Protein AF-A0AA88SMH3-F1 (afdb_monomer_lite)

Radius of gyration: 21.56 Å; chains: 1; bounding box: 36×71×43 Å

Sequence (101 aa):
MDVRAVLEFATLTRGLSLFLQAVLNAAIPDHEADAFVPPRTEEPLYLDSTVEWLFGGLSHWDAEHFLFIAERGYLYEHNFAFFPLFRCPPRPGRDAALAPE

Structure (mmCIF, N/CA/C/O backbone):
data_AF-A0AA88SMH3-F1
#
_entry.id   AF-A0AA88SMH3-F1
#
loop_
_atom_site.group_PDB
_atom_site.id
_atom_site.type_symbol
_atom_site.label_atom_id
_atom_site.label_alt_id
_atom_site.label_comp_id
_atom_site.label_asym_id
_atom_site.label_entity_id
_atom_site.label_seq_id
_atom_site.pdbx_PDB_ins_code
_atom_site.Cartn_x
_atom_site.Cartn_y
_atom_site.Cartn_z
_atom_site.occupancy
_atom_site.B_iso_or_equiv
_atom_site.auth_seq_id
_atom_site.auth_comp_id
_atom_site.auth_asym_id
_atom_site.auth_atom_id
_atom_site.pdbx_PDB_model_num
ATOM 1 N N . MET A 1 1 ? -21.553 -4.810 21.888 1.00 65.25 1 MET A N 1
ATOM 2 C CA . MET A 1 1 ? -20.359 -4.244 21.230 1.00 65.25 1 MET A CA 1
ATOM 3 C C . MET A 1 1 ? -20.812 -3.048 20.424 1.00 65.25 1 MET A C 1
ATOM 5 O O . MET A 1 1 ? -21.751 -3.198 19.651 1.00 65.25 1 MET A O 1
ATOM 9 N N . ASP A 1 2 ? -20.210 -1.882 20.638 1.00 89.62 2 ASP A N 1
ATOM 10 C CA . ASP A 1 2 ? -20.586 -0.672 19.907 1.00 89.62 2 ASP A CA 1
ATOM 11 C C . ASP A 1 2 ? -20.028 -0.711 18.486 1.00 89.62 2 ASP A C 1
ATOM 13 O O . ASP A 1 2 ? -18.841 -0.486 18.258 1.00 89.62 2 ASP A O 1
ATOM 17 N N . VAL A 1 3 ? -20.899 -0.989 17.515 1.00 93.31 3 VAL A N 1
ATOM 18 C CA . VAL A 1 3 ? -20.541 -1.066 16.088 1.00 93.31 3 VAL A CA 1
ATOM 19 C C . VAL A 1 3 ? -19.890 0.234 15.611 1.00 93.31 3 VAL A C 1
ATOM 21 O O . VAL A 1 3 ? -18.955 0.199 14.818 1.00 93.31 3 VAL A O 1
ATOM 24 N N . ARG A 1 4 ? -20.330 1.384 16.137 1.00 93.06 4 ARG A N 1
ATOM 25 C CA . ARG A 1 4 ? -19.760 2.697 15.809 1.00 93.06 4 ARG A CA 1
ATOM 26 C C . ARG A 1 4 ? -18.308 2.832 16.265 1.00 93.06 4 ARG A C 1
ATOM 28 O O . ARG A 1 4 ? -17.486 3.289 15.482 1.00 93.06 4 ARG A O 1
ATOM 35 N N . ALA A 1 5 ? -17.991 2.387 17.480 1.00 94.19 5 ALA A N 1
ATOM 36 C CA . ALA A 1 5 ? -16.620 2.393 17.984 1.00 94.19 5 ALA A CA 1
ATOM 37 C C . ALA A 1 5 ? -15.724 1.445 17.169 1.00 94.19 5 ALA A C 1
ATOM 39 O O . ALA A 1 5 ? -14.584 1.779 16.859 1.00 94.19 5 ALA A O 1
ATOM 40 N N . VAL A 1 6 ? -16.256 0.286 16.759 1.00 94.88 6 VAL A N 1
ATOM 41 C CA . VAL A 1 6 ? -15.542 -0.657 15.882 1.00 94.88 6 VAL A CA 1
ATOM 42 C C . VAL A 1 6 ? -15.282 -0.049 14.503 1.00 94.88 6 VAL A C 1
ATOM 44 O O . VAL A 1 6 ? -14.178 -0.184 13.983 1.00 94.88 6 VAL A O 1
ATOM 47 N N . LEU A 1 7 ? -16.270 0.631 13.916 1.00 95.75 7 LEU A N 1
ATOM 48 C CA . LEU A 1 7 ? -16.129 1.319 12.632 1.00 95.75 7 LEU A CA 1
ATOM 49 C C . LEU A 1 7 ? -15.098 2.441 12.713 1.00 95.75 7 LEU A C 1
ATOM 51 O O . LEU A 1 7 ? -14.219 2.493 11.865 1.00 95.75 7 LEU A O 1
ATOM 55 N N . GLU A 1 8 ? -15.164 3.286 13.740 1.00 96.00 8 GLU A N 1
ATOM 56 C CA . GLU A 1 8 ? -14.221 4.387 13.942 1.00 96.00 8 GLU A CA 1
ATOM 57 C C . GLU A 1 8 ? -12.788 3.869 14.095 1.00 96.00 8 GLU A C 1
ATOM 59 O O . GLU A 1 8 ? -11.886 4.307 13.377 1.00 96.00 8 GLU A O 1
ATOM 64 N N . PHE A 1 9 ? -12.598 2.857 14.946 1.00 96.12 9 PHE A N 1
ATOM 65 C CA . PHE A 1 9 ? -11.313 2.187 15.114 1.00 96.12 9 PHE A CA 1
ATOM 66 C C . PHE A 1 9 ? -10.821 1.569 13.800 1.00 96.12 9 PHE A C 1
ATOM 68 O O . PHE A 1 9 ? -9.660 1.738 13.425 1.00 96.12 9 PHE A O 1
ATOM 75 N N . ALA A 1 10 ? -11.698 0.886 13.061 1.00 95.38 10 ALA A N 1
ATOM 76 C CA . ALA A 1 10 ? -11.362 0.310 11.769 1.00 95.38 10 ALA A CA 1
ATOM 77 C C . ALA A 1 10 ? -10.944 1.393 10.767 1.00 95.38 10 ALA A C 1
ATOM 79 O O . ALA A 1 10 ?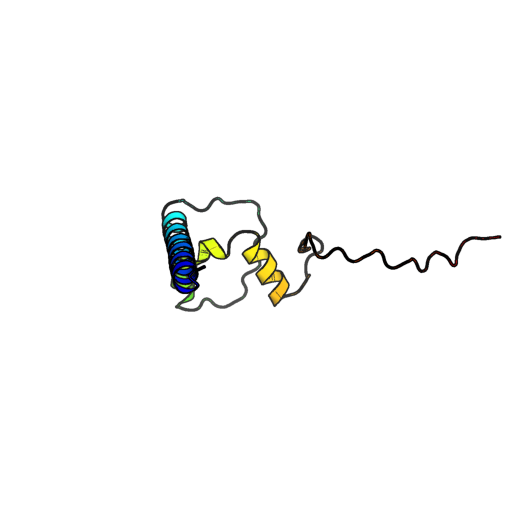 -9.893 1.265 10.146 1.00 95.38 10 ALA A O 1
ATOM 80 N N . THR A 1 11 ? -11.710 2.475 10.635 1.00 96.06 11 THR A N 1
ATOM 81 C CA . THR A 1 11 ? -11.392 3.562 9.703 1.00 96.06 11 THR A CA 1
ATOM 82 C C . THR A 1 11 ? -10.098 4.274 10.073 1.00 96.06 11 THR A C 1
ATOM 84 O O . THR A 1 11 ? -9.280 4.526 9.193 1.00 96.06 11 THR A O 1
ATOM 87 N N . LEU A 1 12 ? -9.862 4.527 11.365 1.00 97.00 12 LEU A N 1
ATOM 88 C CA . LEU A 1 12 ? -8.654 5.190 11.845 1.00 97.00 12 LEU A CA 1
ATOM 89 C C . LEU A 1 12 ? -7.420 4.324 11.604 1.00 97.00 12 LEU A C 1
ATOM 91 O O . LEU A 1 12 ? -6.423 4.810 11.080 1.00 97.00 12 LEU A O 1
ATOM 95 N N . THR A 1 13 ? -7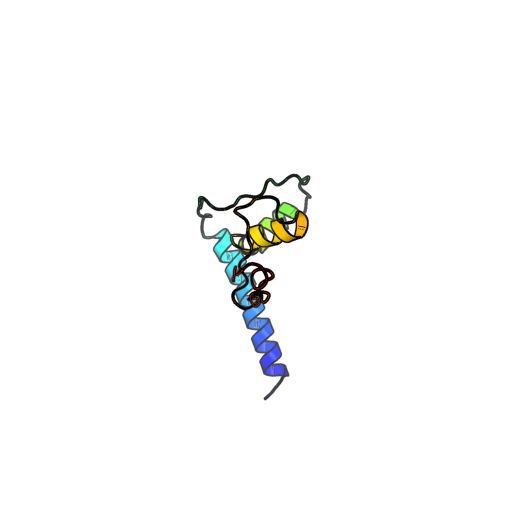.493 3.033 11.928 1.00 96.75 13 THR A N 1
ATOM 96 C CA . THR A 1 13 ? -6.373 2.105 11.714 1.00 96.75 13 THR A CA 1
ATOM 97 C C . THR A 1 13 ? -6.055 1.911 10.234 1.00 96.75 13 THR A C 1
ATOM 99 O O . THR A 1 13 ? -4.880 1.928 9.870 1.00 96.75 13 THR A O 1
ATOM 102 N N . ARG A 1 14 ? -7.067 1.796 9.357 1.00 94.69 14 ARG A N 1
ATOM 103 C CA . ARG A 1 14 ? -6.839 1.728 7.901 1.00 94.69 14 ARG A CA 1
ATOM 104 C C . ARG A 1 14 ? -6.246 3.027 7.361 1.00 94.69 14 ARG A C 1
ATOM 106 O O . ARG A 1 14 ? -5.269 2.972 6.623 1.00 94.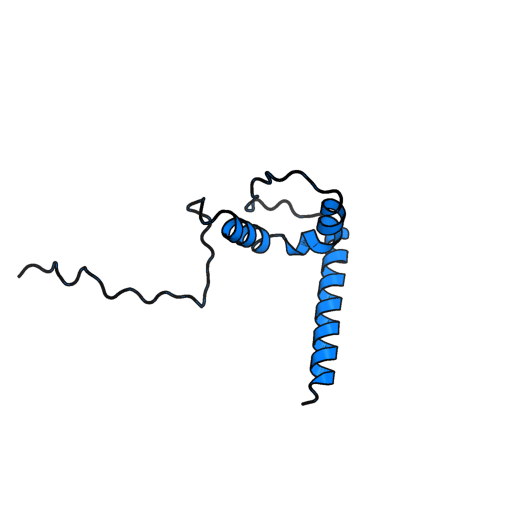69 14 ARG A O 1
ATOM 113 N N . GLY A 1 15 ? -6.797 4.179 7.747 1.00 95.81 15 GLY A N 1
ATOM 114 C CA . GLY A 1 15 ? -6.284 5.481 7.320 1.00 95.81 15 GLY A CA 1
ATOM 115 C C . GLY A 1 15 ? -4.837 5.706 7.760 1.00 95.81 15 GLY A C 1
ATOM 116 O O . GLY A 1 15 ? -4.001 6.106 6.954 1.00 95.81 15 GLY A O 1
ATOM 117 N N . LEU A 1 16 ? -4.518 5.368 9.013 1.00 95.56 16 LEU A N 1
ATOM 118 C CA . LEU A 1 16 ? -3.160 5.449 9.544 1.00 95.56 16 LEU A CA 1
ATOM 119 C C . LEU A 1 16 ? -2.199 4.516 8.798 1.00 95.56 16 LEU A C 1
ATOM 121 O O . LEU A 1 16 ? -1.081 4.922 8.502 1.00 95.56 16 LEU A O 1
ATOM 125 N N . SER A 1 17 ? -2.630 3.296 8.465 1.00 92.50 17 SER A N 1
ATOM 126 C CA . SER A 1 17 ? -1.815 2.345 7.701 1.00 92.50 17 SER A CA 1
ATOM 127 C C . SER A 1 17 ? -1.474 2.868 6.305 1.00 92.50 17 SER A C 1
ATOM 129 O O . SER A 1 17 ? -0.325 2.753 5.893 1.00 92.50 17 SER A O 1
ATOM 131 N N . LEU A 1 18 ? -2.444 3.452 5.592 1.00 91.38 18 LEU A N 1
ATOM 132 C CA . LEU A 1 18 ? -2.219 4.051 4.270 1.00 91.38 18 LEU A CA 1
ATOM 133 C C . LEU A 1 18 ? -1.278 5.255 4.358 1.00 91.38 18 LEU A C 1
ATOM 135 O O . LEU A 1 18 ? -0.363 5.398 3.554 1.00 91.38 18 LEU A O 1
ATOM 139 N N . PHE A 1 19 ? -1.459 6.096 5.378 1.00 91.31 19 PHE A N 1
ATOM 140 C CA . PHE A 1 19 ? -0.579 7.237 5.608 1.00 91.31 19 PHE A CA 1
ATOM 141 C C . PHE A 1 19 ? 0.863 6.801 5.900 1.00 91.31 19 PHE A C 1
ATOM 143 O O . PHE A 1 19 ? 1.795 7.308 5.278 1.00 91.31 19 PHE A O 1
ATOM 150 N N . LEU A 1 20 ? 1.056 5.841 6.813 1.00 91.38 20 LEU A N 1
ATOM 151 C CA . LEU A 1 20 ? 2.381 5.295 7.110 1.00 91.38 20 LEU A CA 1
ATOM 152 C C . LEU A 1 20 ? 3.009 4.665 5.868 1.00 91.38 20 LEU A C 1
ATOM 154 O O . LEU A 1 20 ? 4.188 4.889 5.627 1.00 91.38 20 LEU A O 1
ATOM 158 N N . GLN A 1 21 ? 2.239 3.916 5.078 1.00 90.44 21 GLN A N 1
ATOM 159 C CA . GLN A 1 21 ? 2.731 3.320 3.839 1.00 90.44 21 GLN A CA 1
ATOM 160 C C . GLN A 1 21 ? 3.239 4.391 2.866 1.00 90.44 21 GLN A C 1
ATOM 162 O O . GLN A 1 21 ? 4.366 4.265 2.400 1.00 90.44 21 GLN A O 1
ATOM 167 N N . ALA A 1 22 ? 2.483 5.462 2.611 1.00 87.38 22 ALA A N 1
ATOM 168 C CA . ALA A 1 22 ? 2.929 6.545 1.731 1.00 87.38 22 ALA A CA 1
ATOM 169 C C . ALA A 1 22 ? 4.197 7.249 2.255 1.00 87.38 22 ALA A C 1
ATOM 171 O O . ALA A 1 22 ? 5.137 7.493 1.499 1.00 87.38 22 ALA A O 1
ATOM 172 N N . VAL A 1 23 ? 4.259 7.536 3.562 1.00 88.81 23 VAL A N 1
ATOM 173 C CA . VAL A 1 23 ? 5.426 8.189 4.182 1.00 88.81 23 VAL A CA 1
ATOM 174 C C . VAL A 1 23 ? 6.665 7.299 4.126 1.00 88.81 23 VAL A C 1
ATOM 176 O O . VAL A 1 23 ? 7.743 7.777 3.785 1.00 88.81 23 VAL A O 1
ATOM 179 N N . LEU A 1 24 ? 6.532 6.013 4.455 1.00 87.69 24 LEU A N 1
ATOM 180 C CA . LEU A 1 24 ? 7.650 5.072 4.448 1.00 87.69 24 LEU A CA 1
ATOM 181 C C . LEU A 1 24 ? 8.138 4.785 3.027 1.00 87.69 24 LEU A C 1
ATOM 183 O O . LEU A 1 24 ? 9.345 4.722 2.830 1.00 87.69 24 LEU A O 1
ATOM 187 N N . ASN A 1 25 ? 7.229 4.706 2.052 1.00 85.25 25 ASN A N 1
ATOM 188 C CA . ASN A 1 25 ? 7.573 4.564 0.636 1.00 85.25 25 ASN A CA 1
ATOM 189 C C . ASN A 1 25 ? 8.357 5.779 0.104 1.00 85.25 25 ASN A C 1
ATOM 191 O O . ASN A 1 25 ? 9.230 5.643 -0.740 1.00 85.25 25 ASN A O 1
ATOM 195 N N . ALA A 1 26 ? 8.075 6.981 0.619 1.00 81.69 26 ALA A N 1
ATOM 196 C CA . ALA A 1 26 ? 8.832 8.182 0.269 1.00 81.69 26 ALA A CA 1
ATOM 197 C C . ALA A 1 26 ? 10.167 8.307 1.031 1.00 81.69 26 ALA A C 1
ATOM 199 O O . ALA A 1 26 ? 11.108 8.920 0.531 1.00 81.69 26 ALA A O 1
ATOM 200 N N . ALA A 1 27 ? 10.242 7.784 2.259 1.00 84.38 27 ALA A N 1
ATOM 201 C CA . ALA A 1 27 ? 11.408 7.928 3.129 1.00 84.38 27 ALA A CA 1
ATOM 202 C C . ALA A 1 27 ? 12.475 6.844 2.916 1.00 84.38 27 ALA A C 1
ATOM 204 O O . ALA A 1 27 ? 13.659 7.104 3.136 1.00 84.38 27 ALA A O 1
ATOM 205 N N . ILE A 1 28 ? 12.066 5.632 2.537 1.00 80.31 28 ILE A N 1
ATOM 206 C CA . ILE A 1 28 ? 12.949 4.481 2.362 1.00 80.31 28 ILE A CA 1
ATOM 207 C C . ILE A 1 28 ? 13.142 4.265 0.858 1.00 80.31 28 ILE A C 1
ATOM 209 O O . ILE A 1 28 ? 12.154 4.029 0.168 1.00 80.31 28 ILE A O 1
ATOM 213 N N . PRO A 1 29 ? 14.383 4.344 0.340 1.00 72.62 29 PRO A N 1
ATOM 214 C CA . PRO A 1 29 ? 14.667 4.012 -1.049 1.00 72.62 29 PRO A CA 1
ATOM 215 C C . PRO A 1 29 ? 14.212 2.590 -1.345 1.00 72.62 29 PRO A C 1
ATOM 217 O O . PRO A 1 29 ? 14.501 1.681 -0.560 1.00 72.62 29 PRO A O 1
ATOM 220 N N . ASP A 1 30 ? 13.526 2.416 -2.468 1.00 69.31 30 ASP A N 1
ATOM 221 C CA . ASP A 1 30 ? 13.009 1.109 -2.830 1.00 69.31 30 ASP A CA 1
ATOM 222 C C . ASP A 1 30 ? 14.156 0.122 -3.025 1.00 69.31 30 ASP A C 1
ATOM 224 O O . ASP A 1 30 ? 15.189 0.431 -3.631 1.00 69.31 30 ASP A O 1
ATOM 228 N N . HIS A 1 31 ? 14.002 -1.059 -2.441 1.00 72.88 31 HIS A N 1
ATOM 229 C CA . HIS A 1 31 ? 15.011 -2.092 -2.570 1.00 72.88 31 HIS A CA 1
ATOM 230 C C . HIS A 1 31 ? 14.818 -2.781 -3.917 1.00 72.88 31 HIS A C 1
ATOM 232 O O . HIS A 1 31 ? 13.769 -3.377 -4.153 1.00 72.88 31 HIS A O 1
ATOM 238 N N . GLU A 1 32 ? 15.836 -2.743 -4.778 1.00 65.19 32 GLU A N 1
ATOM 239 C CA . GLU A 1 32 ? 15.858 -3.538 -6.008 1.00 65.19 32 GLU A CA 1
ATOM 240 C C . GLU A 1 32 ? 15.948 -5.028 -5.655 1.00 65.19 32 GLU A C 1
ATOM 242 O O . GLU A 1 32 ? 17.027 -5.616 -5.553 1.00 65.19 32 GLU A O 1
ATOM 247 N N . ALA A 1 33 ? 14.790 -5.635 -5.413 1.00 67.75 33 ALA A N 1
ATOM 248 C CA . ALA A 1 33 ? 14.658 -7.074 -5.330 1.00 67.75 33 ALA A CA 1
ATOM 249 C C . ALA A 1 33 ? 14.711 -7.657 -6.750 1.00 67.75 33 ALA A C 1
ATOM 251 O O . ALA A 1 33 ? 14.113 -7.107 -7.673 1.00 67.75 33 ALA A O 1
ATOM 252 N N . ASP A 1 34 ? 15.369 -8.807 -6.913 1.00 63.97 34 ASP A N 1
ATOM 253 C CA . ASP A 1 34 ? 15.290 -9.643 -8.124 1.00 63.97 34 ASP A CA 1
ATOM 254 C C . ASP A 1 34 ? 13.917 -10.346 -8.178 1.00 63.97 34 ASP A C 1
ATOM 256 O O . ASP A 1 34 ? 13.789 -11.567 -8.083 1.00 63.97 34 ASP A O 1
ATOM 260 N N . ALA A 1 35 ? 12.861 -9.533 -8.161 1.00 69.25 35 ALA A N 1
ATOM 261 C CA . ALA A 1 35 ? 11.468 -9.935 -8.085 1.00 69.25 35 ALA A CA 1
ATOM 262 C C . ALA A 1 35 ? 10.797 -9.831 -9.460 1.00 69.25 35 ALA A C 1
ATOM 264 O O . ALA A 1 35 ? 11.343 -9.283 -10.417 1.00 69.25 35 ALA A O 1
ATOM 265 N N . PHE A 1 36 ? 9.593 -10.393 -9.568 1.00 67.50 36 PHE A N 1
ATOM 266 C CA . PHE A 1 36 ? 8.797 -10.329 -10.788 1.00 67.50 36 PHE A CA 1
ATOM 267 C C . PHE A 1 36 ? 8.514 -8.870 -11.172 1.00 67.50 36 PHE A C 1
ATOM 269 O O . PHE A 1 36 ? 7.877 -8.163 -10.403 1.00 67.50 36 PHE A O 1
ATOM 276 N N . VAL A 1 37 ? 8.942 -8.459 -12.370 1.00 68.50 37 VAL A N 1
ATOM 277 C CA . VAL A 1 37 ? 8.624 -7.151 -12.961 1.00 68.50 37 VAL A CA 1
ATOM 278 C C . VAL A 1 37 ? 7.776 -7.385 -14.216 1.00 68.50 37 VAL A C 1
ATOM 280 O O . VAL A 1 37 ? 8.266 -7.979 -15.186 1.00 68.50 37 VAL A O 1
ATOM 283 N N . PRO A 1 38 ? 6.502 -6.960 -14.246 1.00 68.62 38 PRO A N 1
ATOM 284 C CA . PRO A 1 38 ? 5.658 -7.126 -15.411 1.00 68.62 38 PRO A CA 1
ATOM 285 C C . PRO A 1 38 ? 6.084 -6.158 -16.524 1.00 68.62 38 PRO A C 1
ATOM 287 O O . PRO A 1 38 ? 6.454 -5.010 -16.264 1.00 68.62 38 PRO A O 1
ATOM 290 N N . PRO A 1 39 ? 5.970 -6.564 -17.799 1.00 68.44 39 PRO A N 1
ATOM 291 C CA . PRO A 1 39 ? 6.160 -5.650 -18.916 1.00 68.44 39 PRO A CA 1
ATOM 292 C C . PRO A 1 39 ? 5.022 -4.614 -18.948 1.00 68.44 39 PRO A C 1
ATOM 294 O O . PRO A 1 39 ? 3.934 -4.897 -19.461 1.00 68.44 39 PRO A O 1
ATOM 297 N N . ARG A 1 40 ? 5.266 -3.410 -18.412 1.00 66.75 40 ARG A N 1
ATOM 298 C CA . ARG A 1 40 ? 4.344 -2.263 -18.485 1.00 66.75 40 ARG A CA 1
ATOM 299 C C . ARG A 1 40 ? 4.263 -1.799 -19.945 1.00 66.75 40 ARG A C 1
ATOM 301 O O . ARG A 1 40 ? 5.246 -1.336 -20.512 1.00 66.75 40 ARG A O 1
ATOM 308 N N . THR A 1 41 ? 3.121 -2.036 -20.589 1.00 60.25 41 THR A N 1
ATOM 309 C CA . THR A 1 41 ? 2.888 -1.738 -22.022 1.00 60.25 41 THR A CA 1
ATOM 310 C C . THR A 1 41 ? 1.904 -0.581 -22.211 1.00 60.25 41 THR A C 1
ATOM 312 O O . THR A 1 41 ? 1.581 -0.232 -23.341 1.00 60.25 41 THR A O 1
ATOM 315 N N . GLU A 1 42 ? 1.402 -0.010 -21.116 1.00 67.19 42 GLU A N 1
ATOM 316 C CA . GLU A 1 42 ? 0.401 1.053 -21.161 1.00 67.19 42 GLU A CA 1
ATOM 317 C C . GLU A 1 42 ? 1.069 2.429 -21.245 1.00 67.19 42 GLU A C 1
ATOM 319 O O . GLU A 1 42 ? 2.123 2.665 -20.652 1.00 67.19 42 GLU A O 1
ATOM 324 N N . GLU A 1 43 ? 0.456 3.322 -22.020 1.00 72.69 43 GLU A N 1
ATOM 325 C CA . GLU A 1 43 ? 0.890 4.712 -22.154 1.00 72.69 43 GLU A CA 1
ATOM 326 C C . GLU A 1 43 ? 0.679 5.440 -20.814 1.00 72.69 43 GLU A C 1
ATOM 328 O O . GLU A 1 43 ? -0.437 5.410 -20.289 1.00 72.69 43 GLU A O 1
ATOM 333 N N . PR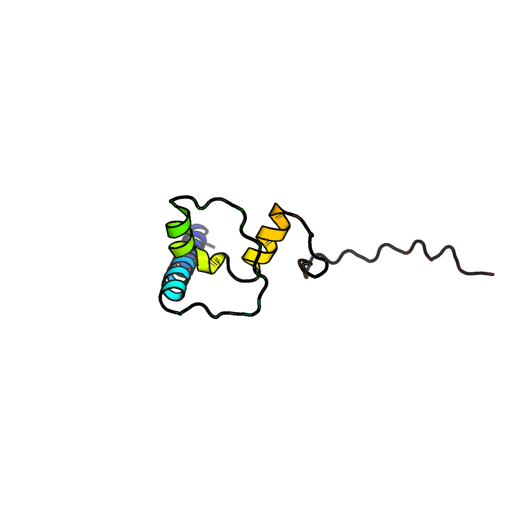O A 1 44 ? 1.703 6.107 -20.255 1.00 73.38 44 PRO A N 1
ATOM 334 C CA . PRO A 1 44 ? 1.600 6.733 -18.943 1.00 73.38 44 PRO A CA 1
ATOM 335 C C . PRO A 1 44 ? 0.597 7.892 -18.957 1.00 73.38 44 PRO A C 1
ATOM 337 O O . PRO A 1 44 ? 0.711 8.837 -19.746 1.00 73.38 44 PRO A O 1
ATOM 340 N N . LEU A 1 45 ? -0.373 7.853 -18.045 1.00 80.38 45 LEU A N 1
ATOM 341 C CA . LEU A 1 45 ? -1.317 8.940 -17.812 1.00 80.38 45 LEU A CA 1
ATOM 342 C C . LEU A 1 45 ? -0.726 9.999 -16.868 1.00 80.38 45 LEU A C 1
ATOM 344 O O . LEU A 1 45 ? 0.091 9.721 -15.996 1.00 80.38 45 LEU A O 1
ATOM 348 N N . TYR A 1 46 ? -1.206 11.241 -16.972 1.00 75.69 46 TYR A N 1
ATOM 349 C CA . TYR A 1 46 ? -0.738 12.355 -16.129 1.00 75.69 46 TYR A CA 1
ATOM 350 C C . TYR A 1 46 ? -0.936 12.138 -14.621 1.00 75.69 46 TYR A C 1
ATOM 352 O O . TYR A 1 46 ? -0.195 12.701 -13.816 1.00 75.69 46 TYR A O 1
ATOM 360 N N . LEU A 1 47 ? -1.944 11.356 -14.226 1.00 82.31 47 LEU A N 1
ATOM 361 C CA . LEU A 1 47 ? -2.203 11.050 -12.819 1.00 82.31 47 LEU A CA 1
ATOM 362 C C . LEU A 1 47 ? -1.408 9.845 -12.320 1.00 82.31 47 LEU A C 1
ATOM 364 O O . LEU A 1 47 ? -1.298 9.689 -11.104 1.00 82.31 47 LEU A O 1
ATOM 368 N N . ASP A 1 48 ? -0.800 9.060 -13.210 1.00 81.56 48 ASP A N 1
ATOM 369 C CA . ASP A 1 48 ? -0.077 7.846 -12.833 1.00 81.56 48 ASP A CA 1
ATOM 370 C C . ASP A 1 48 ? 1.081 8.177 -11.903 1.00 81.56 48 ASP A C 1
ATOM 372 O O . ASP A 1 48 ? 1.252 7.512 -10.894 1.00 81.56 48 ASP A O 1
ATOM 376 N N . SER A 1 49 ? 1.809 9.274 -12.136 1.00 78.38 49 SER A N 1
ATOM 377 C CA . SER A 1 49 ? 2.890 9.691 -11.231 1.00 78.38 49 SER A CA 1
ATOM 378 C C . SER A 1 49 ? 2.393 10.059 -9.830 1.00 78.38 49 SER A C 1
ATOM 380 O O . SER A 1 49 ? 3.091 9.829 -8.848 1.00 78.38 49 SER A O 1
ATOM 382 N N . THR A 1 50 ? 1.188 10.629 -9.718 1.00 83.81 50 THR A N 1
ATOM 383 C CA . THR A 1 50 ? 0.605 10.964 -8.406 1.00 83.81 50 THR A CA 1
ATOM 384 C C . THR A 1 50 ? 0.112 9.707 -7.694 1.00 83.81 50 THR A C 1
ATOM 386 O O . THR A 1 50 ? 0.303 9.565 -6.487 1.00 83.81 50 THR A O 1
ATOM 389 N N . VAL A 1 51 ? -0.504 8.787 -8.442 1.00 83.88 51 VAL A N 1
ATOM 390 C CA . VAL A 1 51 ? -0.977 7.497 -7.931 1.00 83.88 51 VAL A CA 1
ATOM 391 C C . VAL A 1 51 ? 0.200 6.623 -7.511 1.00 83.88 51 VAL A C 1
ATOM 393 O O . VAL A 1 51 ? 0.168 6.081 -6.413 1.00 83.88 51 VAL A O 1
ATOM 396 N N . GLU A 1 52 ? 1.259 6.555 -8.310 1.00 81.69 52 GLU A N 1
ATOM 397 C CA . GLU A 1 52 ? 2.481 5.813 -7.995 1.00 81.69 52 GLU A CA 1
ATOM 398 C C . GLU A 1 52 ? 3.165 6.387 -6.751 1.00 81.69 52 GLU A C 1
ATOM 400 O O . GLU A 1 52 ? 3.581 5.650 -5.862 1.00 81.69 52 GLU A O 1
ATOM 405 N N . TRP A 1 53 ? 3.215 7.713 -6.616 1.00 78.56 53 TRP A N 1
ATOM 406 C CA . TRP A 1 53 ? 3.790 8.331 -5.424 1.00 78.56 53 TRP A CA 1
ATOM 407 C C . TRP A 1 53 ? 2.995 8.005 -4.149 1.00 78.56 53 TRP A C 1
ATOM 409 O O . TRP A 1 53 ? 3.580 7.703 -3.109 1.00 78.56 53 TRP A O 1
ATOM 419 N N . LEU A 1 54 ? 1.661 8.037 -4.220 1.00 80.81 54 LEU A N 1
ATOM 420 C CA . LEU A 1 54 ? 0.805 7.841 -3.049 1.00 80.81 54 LEU A CA 1
ATOM 421 C C . LEU A 1 54 ? 0.585 6.356 -2.710 1.00 80.81 54 LEU A C 1
ATOM 423 O O . LEU A 1 54 ? 0.580 5.973 -1.541 1.00 80.81 54 LEU A O 1
ATOM 427 N N . PHE A 1 55 ? 0.415 5.516 -3.728 1.00 83.50 55 PHE A N 1
ATOM 428 C CA . PHE A 1 55 ? -0.021 4.124 -3.613 1.00 83.50 55 PHE A CA 1
ATOM 429 C C . PHE A 1 55 ? 0.956 3.114 -4.217 1.00 83.50 55 PHE A C 1
ATOM 431 O O . PHE A 1 55 ? 0.714 1.920 -4.075 1.00 83.50 55 PHE A O 1
ATOM 438 N N . GLY A 1 56 ? 2.065 3.541 -4.827 1.00 80.00 56 GLY A N 1
ATOM 439 C CA . GLY A 1 56 ? 3.041 2.635 -5.444 1.00 80.00 56 GLY A CA 1
ATOM 440 C C . GLY A 1 56 ? 3.538 1.569 -4.470 1.00 80.00 56 GLY A C 1
ATOM 441 O O . GLY A 1 56 ? 3.595 0.395 -4.814 1.00 80.00 56 GLY A O 1
ATOM 442 N N . GLY A 1 57 ? 3.758 1.918 -3.198 1.00 80.31 57 GLY A N 1
ATOM 443 C CA . GLY A 1 57 ? 4.126 0.949 -2.157 1.00 80.31 57 GLY A CA 1
ATOM 444 C C . GLY A 1 57 ? 3.093 -0.167 -1.911 1.00 80.31 57 GLY A C 1
ATOM 445 O O . GLY A 1 57 ? 3.467 -1.229 -1.425 1.00 80.31 57 GLY A O 1
ATOM 446 N N . LEU A 1 58 ? 1.812 0.032 -2.252 1.00 83.56 58 LEU A N 1
ATOM 447 C CA . LEU A 1 58 ? 0.780 -1.019 -2.196 1.00 83.56 58 LEU A CA 1
ATOM 448 C C . LEU A 1 58 ? 0.816 -1.948 -3.408 1.00 83.56 58 LEU A C 1
ATOM 450 O O . LEU A 1 58 ? 0.342 -3.077 -3.312 1.00 83.56 58 LEU A O 1
ATOM 454 N N . SER A 1 59 ? 1.332 -1.461 -4.535 1.00 79.31 59 SER A N 1
ATOM 455 C CA . SER A 1 59 ? 1.442 -2.226 -5.773 1.00 79.31 59 SER A CA 1
ATOM 456 C C . SER A 1 59 ? 2.641 -3.168 -5.765 1.00 79.31 59 SER A C 1
ATOM 458 O O . SER A 1 59 ? 2.671 -4.076 -6.577 1.00 79.31 59 SER A O 1
ATOM 460 N N . HIS A 1 60 ? 3.602 -3.008 -4.855 1.00 77.25 60 HIS A N 1
ATOM 461 C CA . HIS A 1 60 ? 4.792 -3.856 -4.810 1.00 77.25 60 HIS A CA 1
ATOM 462 C C . HIS A 1 60 ? 4.492 -5.308 -4.398 1.00 77.25 60 HIS A C 1
ATOM 464 O O . HIS A 1 60 ? 3.507 -5.604 -3.715 1.00 77.25 60 HIS A O 1
ATOM 470 N N . TRP A 1 61 ? 5.416 -6.208 -4.752 1.00 77.62 61 TRP A N 1
ATOM 471 C CA . TRP A 1 61 ? 5.421 -7.620 -4.352 1.00 77.62 61 TRP A CA 1
ATOM 472 C C . TRP A 1 61 ? 4.247 -8.421 -4.941 1.00 77.62 61 TRP A C 1
ATOM 474 O O . TRP A 1 61 ? 4.023 -8.420 -6.151 1.00 77.62 61 TRP A O 1
ATOM 484 N N . ASP A 1 62 ? 3.502 -9.135 -4.093 1.00 78.94 62 ASP A N 1
ATOM 485 C CA . ASP A 1 62 ? 2.408 -10.012 -4.510 1.00 78.94 62 ASP A CA 1
ATOM 486 C C . ASP A 1 62 ? 1.267 -9.253 -5.205 1.00 78.94 62 ASP A C 1
ATOM 488 O O . ASP A 1 62 ? 0.539 -9.839 -6.006 1.00 78.94 62 ASP A O 1
ATOM 492 N N . ALA A 1 63 ? 1.103 -7.953 -4.934 1.00 82.44 63 ALA A N 1
ATOM 493 C CA . ALA A 1 63 ? 0.069 -7.145 -5.571 1.00 82.44 63 ALA A CA 1
ATOM 494 C C . ALA A 1 63 ? 0.322 -6.984 -7.079 1.00 82.44 63 ALA A C 1
ATOM 496 O O . ALA A 1 63 ? -0.589 -7.239 -7.867 1.00 82.44 63 ALA A O 1
ATOM 497 N N . GLU A 1 64 ? 1.549 -6.645 -7.487 1.00 82.56 64 GLU A N 1
ATOM 498 C CA . GLU A 1 64 ? 1.936 -6.535 -8.901 1.00 82.56 64 GLU A CA 1
ATOM 499 C C . GLU A 1 64 ? 1.756 -7.876 -9.626 1.00 82.56 64 GLU A C 1
ATOM 501 O O . GLU A 1 64 ? 1.200 -7.946 -10.725 1.00 82.56 64 GLU A O 1
ATOM 506 N N . HIS A 1 65 ? 2.154 -8.963 -8.966 1.00 79.88 65 HIS A N 1
ATOM 507 C CA . HIS A 1 65 ? 1.997 -10.320 -9.472 1.00 79.88 65 HIS A CA 1
ATOM 508 C C . HIS A 1 65 ? 0.521 -10.715 -9.671 1.00 79.88 65 HIS A C 1
ATOM 510 O O . HIS A 1 65 ? 0.146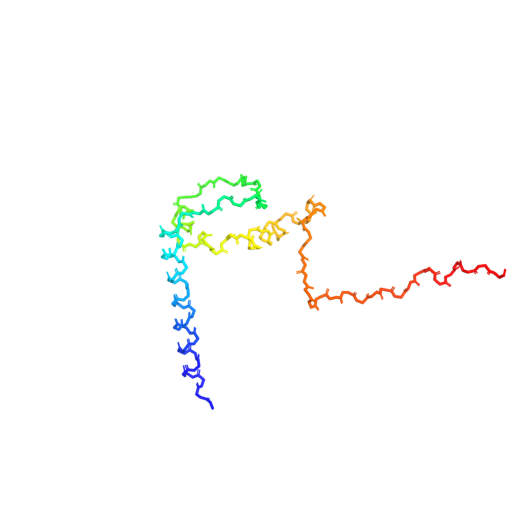 -11.211 -10.738 1.00 79.88 65 HIS A O 1
ATOM 516 N N . PHE A 1 66 ? -0.346 -10.476 -8.681 1.00 83.38 66 PHE A N 1
ATOM 517 C CA . PHE A 1 66 ? -1.771 -10.797 -8.793 1.00 83.38 66 PHE A CA 1
ATOM 518 C C . PHE A 1 66 ? -2.507 -9.903 -9.785 1.00 83.38 66 PHE A C 1
ATOM 520 O O . PHE A 1 66 ? -3.381 -10.400 -10.496 1.00 83.38 66 PHE A O 1
ATOM 527 N N . LEU A 1 67 ? -2.155 -8.618 -9.863 1.00 82.69 67 LEU A N 1
ATOM 528 C CA . LEU A 1 67 ? -2.723 -7.702 -10.847 1.00 82.69 67 LEU A CA 1
ATOM 529 C C . LEU A 1 67 ? -2.384 -8.162 -12.269 1.00 82.69 67 LEU A C 1
ATOM 531 O O . LEU A 1 67 ? -3.279 -8.291 -13.102 1.00 82.69 67 LEU A O 1
ATOM 535 N N . PHE A 1 68 ? -1.126 -8.537 -12.516 1.00 83.00 68 PHE A N 1
ATOM 536 C CA . PHE A 1 68 ? -0.701 -9.085 -13.803 1.00 83.00 68 PHE A CA 1
ATOM 537 C C . PHE A 1 68 ? -1.473 -10.358 -14.188 1.00 83.00 68 PHE A C 1
ATOM 539 O O . PHE A 1 68 ? -1.921 -10.494 -15.329 1.00 83.00 68 PHE A O 1
ATOM 546 N N . ILE A 1 69 ? -1.668 -11.283 -13.240 1.00 83.38 69 ILE A N 1
ATOM 547 C CA . ILE A 1 69 ? -2.476 -12.494 -13.462 1.00 83.38 69 ILE A CA 1
ATOM 548 C C . ILE A 1 69 ? -3.938 -12.137 -13.746 1.00 83.38 69 ILE A C 1
ATOM 550 O O . ILE A 1 69 ? -4.559 -12.767 -14.600 1.00 83.38 69 ILE A O 1
ATOM 554 N N . ALA A 1 70 ? -4.503 -11.151 -13.049 1.00 83.56 70 ALA A N 1
ATOM 555 C CA . ALA A 1 70 ? -5.886 -10.733 -13.253 1.00 83.56 70 ALA A CA 1
ATOM 556 C C . ALA A 1 70 ? -6.106 -10.105 -14.640 1.00 83.56 70 ALA A C 1
ATOM 558 O O . ALA A 1 70 ? -7.134 -10.357 -15.266 1.00 83.56 70 ALA A O 1
ATOM 559 N N . GLU A 1 71 ? -5.140 -9.329 -15.132 1.00 82.88 71 GLU A N 1
ATOM 560 C CA . GLU A 1 71 ? -5.219 -8.655 -16.431 1.00 82.88 71 GLU A CA 1
ATOM 561 C C . GLU A 1 71 ? -4.926 -9.582 -17.612 1.00 82.88 71 GLU A C 1
ATOM 563 O O . GLU A 1 71 ? -5.620 -9.540 -18.629 1.00 82.88 71 GLU A O 1
ATOM 568 N N . ARG A 1 72 ? -3.880 -10.410 -17.506 1.00 80.19 72 ARG A N 1
ATOM 569 C CA . ARG A 1 72 ? -3.342 -11.173 -18.646 1.00 80.19 72 ARG A CA 1
ATOM 570 C C . ARG A 1 72 ? -3.504 -12.684 -18.520 1.00 80.19 72 ARG A C 1
ATOM 572 O O . ARG A 1 72 ? -3.225 -13.414 -19.472 1.00 80.19 72 ARG A O 1
ATOM 579 N N . GLY A 1 73 ? -3.965 -13.163 -17.370 1.00 78.06 73 GLY A N 1
ATOM 580 C CA . GLY A 1 73 ? -4.003 -14.582 -17.043 1.00 78.06 73 GLY A CA 1
ATOM 581 C C . GLY A 1 73 ? -2.617 -15.166 -16.759 1.00 78.06 73 GLY A C 1
ATOM 582 O O . GLY A 1 73 ? -1.606 -14.471 -16.652 1.00 78.06 73 GLY A O 1
ATOM 583 N N . TYR A 1 74 ? -2.567 -16.491 -16.647 1.00 79.38 74 TYR A N 1
ATOM 584 C CA . TYR A 1 74 ? -1.335 -17.244 -16.413 1.00 79.38 74 TYR A CA 1
ATOM 585 C C . TYR A 1 74 ? -0.518 -17.382 -17.702 1.00 79.38 74 TYR A C 1
ATOM 587 O O . TYR A 1 74 ? -0.566 -18.410 -18.374 1.00 79.38 74 TYR A O 1
ATOM 595 N N . LEU A 1 75 ? 0.216 -16.326 -18.063 1.00 72.38 75 LEU A N 1
ATOM 596 C CA . LEU A 1 75 ? 1.079 -16.326 -19.251 1.00 72.38 75 LEU A CA 1
ATOM 597 C C . LEU A 1 75 ? 2.415 -17.046 -19.032 1.00 72.38 75 LEU A C 1
ATOM 599 O O . LEU A 1 75 ? 2.963 -17.616 -19.971 1.00 72.38 75 LEU A O 1
ATOM 603 N N . TYR A 1 76 ? 2.939 -17.018 -17.805 1.00 69.25 76 TYR A N 1
ATOM 604 C CA . TYR A 1 76 ? 4.218 -17.635 -17.461 1.00 69.25 76 TYR A CA 1
ATOM 605 C C . TYR A 1 76 ? 4.009 -18.823 -16.532 1.00 69.25 76 TYR A C 1
ATOM 607 O O . TYR A 1 76 ? 3.330 -18.715 -15.514 1.00 69.25 76 TYR A O 1
ATOM 615 N N . GLU A 1 77 ? 4.670 -19.933 -16.850 1.00 65.50 77 GLU A N 1
ATOM 616 C CA . GLU A 1 77 ? 4.573 -21.198 -16.112 1.00 65.50 77 GLU A CA 1
ATOM 617 C C . GLU A 1 77 ? 5.025 -21.080 -14.646 1.00 65.50 77 GLU A C 1
ATOM 619 O O . GLU A 1 77 ? 4.660 -21.893 -13.810 1.00 65.50 77 GLU A O 1
ATOM 624 N N . HIS A 1 78 ? 5.805 -20.051 -14.313 1.00 65.62 78 HIS A N 1
ATOM 625 C CA . HIS A 1 78 ? 6.328 -19.826 -12.963 1.00 65.62 78 HIS A CA 1
ATOM 626 C C . HIS A 1 78 ? 5.466 -18.838 -12.155 1.00 65.62 78 HIS A C 1
ATOM 628 O O . HIS A 1 78 ? 5.730 -18.626 -10.977 1.00 65.62 78 HIS A O 1
ATOM 634 N N . ASN A 1 79 ? 4.417 -18.255 -12.752 1.00 67.69 79 ASN A N 1
ATOM 635 C CA . ASN A 1 79 ? 3.558 -17.259 -12.109 1.00 67.69 79 ASN A CA 1
ATOM 636 C C . ASN A 1 79 ? 2.260 -17.870 -11.553 1.00 67.69 79 ASN A C 1
ATOM 638 O O . ASN A 1 79 ? 1.167 -17.395 -11.845 1.00 67.69 79 ASN A O 1
ATOM 642 N N . PHE A 1 80 ? 2.345 -18.944 -10.770 1.00 69.12 80 PHE A N 1
ATOM 643 C CA . PHE A 1 80 ? 1.157 -19.515 -10.132 1.00 69.12 80 PHE A CA 1
ATOM 644 C C . PHE A 1 80 ? 0.824 -18.792 -8.824 1.00 69.12 80 PHE A C 1
ATOM 646 O O . PHE A 1 80 ? 1.566 -18.882 -7.849 1.00 69.12 80 PHE A O 1
ATOM 653 N N . ALA A 1 81 ? -0.351 -18.157 -8.775 1.00 74.19 81 ALA A N 1
ATOM 654 C CA . ALA A 1 81 ? -0.893 -17.612 -7.538 1.00 74.19 81 ALA A CA 1
ATOM 655 C C . ALA A 1 81 ? -1.216 -18.757 -6.568 1.00 74.19 81 ALA A C 1
ATOM 657 O O . ALA A 1 81 ? -2.098 -19.586 -6.821 1.00 74.19 81 ALA A O 1
ATOM 658 N N . PHE A 1 82 ? -0.496 -18.811 -5.451 1.00 71.88 82 PHE A N 1
ATOM 659 C CA . PHE A 1 82 ? -0.758 -19.781 -4.398 1.00 71.88 82 PHE A CA 1
ATOM 660 C C . PHE A 1 82 ? -1.883 -19.283 -3.487 1.00 71.88 82 PHE A C 1
ATOM 662 O O . PHE A 1 82 ? -1.749 -18.265 -2.813 1.00 71.88 82 PHE A O 1
ATOM 669 N N . PHE A 1 83 ? -2.982 -20.038 -3.414 1.00 73.62 83 PHE A N 1
ATOM 670 C CA . PHE A 1 83 ? -4.092 -19.774 -2.496 1.00 73.62 83 PHE A CA 1
ATOM 671 C C . PHE A 1 83 ? -4.134 -20.862 -1.410 1.00 73.62 83 PHE A C 1
ATOM 673 O O . PHE A 1 83 ? -4.704 -21.932 -1.642 1.00 73.62 83 PHE A O 1
ATOM 680 N N . PRO A 1 84 ? -3.574 -20.621 -0.204 1.00 66.38 84 PRO A N 1
ATOM 681 C CA . PRO A 1 84 ? -3.388 -2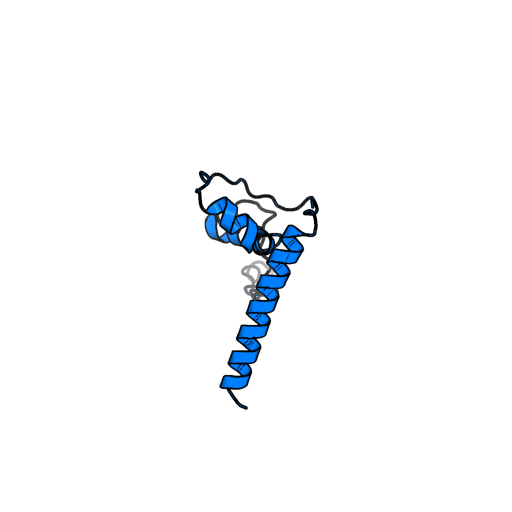1.654 0.823 1.00 66.38 84 PRO A CA 1
ATOM 682 C C . PRO A 1 84 ? -4.676 -22.386 1.235 1.00 66.38 84 PRO A C 1
ATOM 684 O O . PRO A 1 84 ? -4.639 -23.558 1.617 1.00 66.38 84 PRO A O 1
ATOM 687 N N . LEU A 1 85 ? -5.813 -21.687 1.163 1.00 69.62 85 LEU A N 1
ATOM 688 C CA . LEU A 1 85 ? -7.137 -22.180 1.553 1.00 69.62 85 LEU A CA 1
ATOM 689 C C . LEU A 1 85 ? -7.967 -22.703 0.371 1.00 69.62 85 LEU A C 1
ATOM 691 O O . LEU A 1 85 ? -9.011 -23.312 0.587 1.00 69.62 85 LEU A O 1
ATOM 695 N N . PHE A 1 86 ? -7.501 -22.522 -0.866 1.00 65.44 86 PHE A N 1
ATOM 696 C CA . PHE A 1 86 ? -8.135 -23.067 -2.064 1.00 65.44 86 PHE A CA 1
ATOM 697 C C . PHE A 1 86 ? -7.418 -24.354 -2.479 1.00 65.44 86 PHE A C 1
ATOM 699 O O . PHE A 1 86 ? -6.832 -24.471 -3.553 1.00 65.44 86 PHE A O 1
ATOM 706 N N . ARG A 1 87 ? -7.422 -25.350 -1.589 1.00 57.25 87 ARG A N 1
ATOM 707 C CA . ARG A 1 87 ? -6.972 -26.692 -1.964 1.00 57.25 87 ARG A CA 1
ATOM 708 C C . ARG A 1 87 ? -8.081 -27.354 -2.774 1.00 57.25 87 ARG A C 1
ATOM 710 O O . ARG A 1 87 ? -9.103 -27.739 -2.214 1.00 57.25 87 ARG A O 1
ATOM 717 N N . CYS A 1 88 ? -7.884 -27.492 -4.084 1.00 63.66 88 CYS A N 1
ATOM 718 C CA . CYS A 1 88 ? -8.706 -28.387 -4.894 1.00 63.66 88 CYS A CA 1
ATOM 719 C C . CYS A 1 88 ? -8.546 -29.809 -4.322 1.00 63.66 88 CYS A C 1
ATOM 721 O O . CYS A 1 88 ? -7.408 -30.285 -4.237 1.00 63.66 88 CYS A O 1
ATOM 723 N N . PRO A 1 89 ? -9.624 -30.484 -3.880 1.00 68.12 89 PRO A N 1
ATOM 724 C CA . PRO A 1 89 ? -9.516 -31.881 -3.501 1.00 68.12 89 PRO A CA 1
ATOM 725 C C . PRO A 1 89 ? -8.992 -32.668 -4.709 1.00 68.12 89 PRO A C 1
ATOM 727 O O . PRO A 1 89 ? -9.408 -32.373 -5.836 1.00 68.12 89 PRO A O 1
ATOM 730 N N . PRO A 1 90 ? -8.096 -33.654 -4.518 1.00 62.44 90 PRO A N 1
ATOM 731 C CA . PRO A 1 90 ? -7.696 -34.524 -5.612 1.00 62.44 90 PRO A CA 1
ATOM 732 C C . PRO A 1 90 ? -8.969 -35.085 -6.241 1.00 62.44 90 PRO A C 1
ATOM 734 O O . PRO A 1 90 ? -9.794 -35.686 -5.548 1.00 62.44 90 PRO A O 1
ATOM 737 N N . ARG A 1 91 ? -9.170 -34.843 -7.544 1.00 61.88 91 ARG A N 1
ATOM 738 C CA . ARG A 1 91 ? -10.242 -35.527 -8.269 1.00 61.88 91 ARG A CA 1
ATOM 739 C C . ARG A 1 91 ? -9.993 -37.025 -8.072 1.00 61.88 91 ARG A C 1
ATOM 741 O O . ARG A 1 91 ? -8.886 -37.459 -8.398 1.00 61.88 91 ARG A O 1
ATOM 748 N N . PRO A 1 92 ? -10.945 -37.805 -7.528 1.00 57.00 92 PRO A N 1
ATOM 749 C CA . PRO A 1 92 ? -10.779 -39.247 -7.458 1.00 57.00 92 PRO A CA 1
ATOM 750 C C . PRO A 1 92 ? -10.491 -39.754 -8.872 1.00 57.00 92 PRO A C 1
ATOM 752 O O . PRO A 1 92 ? -11.194 -39.413 -9.827 1.00 57.00 92 PRO A O 1
ATOM 755 N N . GLY A 1 93 ? -9.352 -40.435 -8.984 1.00 56.84 93 GLY A N 1
ATOM 756 C CA . GLY A 1 93 ? -8.646 -40.677 -10.229 1.00 56.84 93 GLY A CA 1
ATOM 757 C C . GLY A 1 93 ? -9.489 -41.379 -11.282 1.00 56.84 93 GLY A C 1
ATOM 758 O O . GLY A 1 93 ? -10.251 -42.302 -11.002 1.00 56.84 93 GLY A O 1
ATOM 759 N N . ARG A 1 94 ? -9.254 -40.987 -12.533 1.00 53.53 94 ARG A N 1
ATOM 760 C CA . ARG A 1 94 ? -9.599 -41.787 -13.711 1.00 53.53 94 ARG A CA 1
ATOM 761 C C . ARG A 1 94 ? -8.618 -42.951 -13.934 1.00 53.53 94 ARG A C 1
ATOM 763 O O . ARG A 1 94 ? -8.735 -43.645 -14.934 1.00 53.53 94 ARG A O 1
ATOM 770 N N . ASP A 1 95 ? -7.718 -43.186 -12.980 1.00 51.88 95 ASP A N 1
ATOM 771 C CA . ASP A 1 95 ? -6.667 -44.205 -13.056 1.00 51.88 95 ASP A CA 1
ATOM 772 C C . ASP A 1 95 ? -7.049 -45.503 -12.322 1.00 51.88 95 ASP A C 1
ATOM 774 O O . ASP A 1 95 ? -6.333 -46.495 -12.399 1.00 51.88 95 ASP A O 1
ATOM 778 N N . ALA A 1 96 ? -8.225 -45.557 -11.680 1.00 51.81 96 ALA A N 1
ATOM 779 C CA . ALA A 1 96 ? -8.768 -46.799 -11.116 1.00 51.81 96 ALA A CA 1
ATOM 780 C C . ALA A 1 96 ? -9.270 -47.798 -12.187 1.00 51.81 96 ALA A C 1
ATOM 782 O O . ALA A 1 96 ? -9.752 -48.871 -11.840 1.00 51.81 96 ALA A O 1
ATOM 783 N N . ALA A 1 97 ? -9.175 -47.458 -13.478 1.00 52.41 97 ALA A N 1
ATOM 784 C CA . ALA A 1 97 ? -9.620 -48.298 -14.594 1.00 52.41 97 ALA A CA 1
ATOM 785 C C . ALA A 1 97 ? -8.481 -49.065 -15.303 1.00 52.41 97 ALA A C 1
ATOM 787 O O . ALA A 1 97 ? -8.740 -49.732 -16.301 1.00 52.41 97 ALA A O 1
ATOM 788 N N . LEU A 1 98 ? -7.232 -48.972 -14.825 1.00 53.69 98 LEU A N 1
ATOM 789 C CA . LEU A 1 98 ? -6.058 -49.602 -15.454 1.00 53.69 98 LEU A CA 1
ATOM 790 C C . LEU A 1 98 ? -5.239 -50.466 -14.476 1.00 53.69 98 LEU A C 1
ATOM 792 O O . LEU A 1 98 ? -4.012 -50.482 -14.534 1.00 53.69 98 LEU A O 1
ATOM 796 N N . ALA A 1 99 ? -5.901 -51.206 -13.585 1.00 40.19 99 ALA A N 1
ATOM 797 C CA . ALA A 1 99 ? -5.262 -52.345 -12.924 1.00 40.19 99 ALA A CA 1
ATOM 798 C C . ALA A 1 99 ? -5.503 -53.608 -13.779 1.00 40.19 99 ALA A C 1
ATOM 800 O O . ALA A 1 99 ? -6.666 -53.920 -14.038 1.00 40.19 99 ALA A O 1
ATOM 801 N N . PRO A 1 100 ? -4.456 -54.299 -14.272 1.00 49.34 100 PRO A N 1
ATOM 802 C CA . PRO A 1 100 ? -4.622 -55.590 -14.932 1.00 49.34 100 PRO A CA 1
ATOM 803 C C . PRO A 1 100 ? -4.957 -56.680 -13.901 1.00 49.34 100 PRO A C 1
ATOM 805 O O . PRO A 1 100 ? -4.447 -56.647 -12.780 1.00 49.34 100 PRO A O 1
ATOM 808 N N . GLU A 1 101 ? -5.823 -57.608 -14.314 1.00 46.81 101 GLU A N 1
ATOM 809 C CA . GLU A 1 101 ? -6.157 -58.867 -13.625 1.00 46.81 101 GLU A CA 1
ATOM 810 C C . GLU A 1 101 ? -4.937 -59.789 -13.472 1.00 46.81 101 GLU A C 1
ATOM 812 O O . GLU A 1 101 ? -4.121 -59.854 -14.426 1.00 46.81 101 GLU A O 1
#

InterPro domains:
  IPR007315 GPI mannosyltransferase 2 [PF04188] (5-86)
  IPR007315 GPI mannosyltransferase 2 [PTHR12468] (5-87)

Organism: Channa striata (NCBI:txid64152)

Foldseek 3Di:
DPVVVVVVVVVVVVVVVLVVLLVCPVVDPDDPDPADDDPPPDDDDPCNVVCCSRCVSVCPDVNVLVVCCVVPNCPDPPSDDDDPPPDDDPDPDPCVVPDDD

pLDDT: mean 76.46, std 13.08, range [40.19, 97.0]

Secondary structure (DSSP, 8-state):
--HHHHHHHHHHHHHHHHHHHHHHHHHSPPP--S-------SPPPTTHHHHHHHHHHHHTTHHHHHHHHHHH-S-STT-----TT--PPPPPPTTTT----